Protein AF-A0A839UUC6-F1 (afdb_monomer)

pLDDT: mean 79.8, std 6.33, range [56.06, 90.5]

Sequence (166 aa):
MIEVIFGLGMFILIAGAILAVVWVIPRWVILSTESEVDINHIYNIFWEEAGFRGHKIISPAGVLFPFIELSKSSNELIGLIFVSVVCIACLIYHLSVYKNYPVLNSKMKLVLVMGLGLLVALSMLARFNIINSSFVLFAIMFCGVGWGAYAVYRRSGLVRIKRLSS

Structure (mmCIF, N/CA/C/O backbone):
data_AF-A0A839UUC6-F1
#
_entry.id   AF-A0A839UUC6-F1
#
loop_
_atom_site.group_PDB
_atom_site.id
_atom_site.type_symbol
_atom_site.label_atom_id
_atom_site.label_alt_id
_atom_site.label_comp_id
_atom_site.label_asym_id
_atom_site.label_entity_id
_atom_site.label_seq_id
_atom_site.pdbx_PDB_ins_code
_atom_site.Cartn_x
_atom_site.Cartn_y
_atom_site.Cartn_z
_atom_site.occupancy
_atom_site.B_iso_or_equiv
_atom_site.auth_seq_id
_atom_site.auth_comp_id
_atom_site.auth_asym_id
_atom_site.auth_atom_id
_atom_site.pdbx_PDB_model_num
ATOM 1 N N . MET A 1 1 ? -0.838 -21.168 -31.268 1.00 58.88 1 MET A N 1
ATOM 2 C CA . MET A 1 1 ? -0.432 -21.781 -29.978 1.00 58.88 1 MET A CA 1
ATOM 3 C C . MET A 1 1 ? -0.271 -20.731 -28.877 1.00 58.88 1 MET A C 1
ATOM 5 O O . MET A 1 1 ? -0.912 -20.871 -27.847 1.00 58.88 1 MET A O 1
ATOM 9 N N . ILE A 1 2 ? 0.481 -19.647 -29.112 1.00 72.44 2 ILE A N 1
ATOM 10 C CA . ILE A 1 2 ? 0.601 -18.505 -28.179 1.00 72.44 2 ILE A CA 1
ATOM 11 C C . ILE A 1 2 ? -0.763 -17.858 -27.870 1.00 72.44 2 ILE A C 1
ATOM 13 O O . ILE A 1 2 ? -1.072 -17.620 -26.709 1.00 72.44 2 ILE A O 1
ATOM 17 N N . GLU A 1 3 ? -1.620 -17.667 -28.875 1.00 74.94 3 GLU A N 1
ATOM 18 C CA . GLU A 1 3 ? -2.966 -17.093 -28.685 1.00 74.94 3 GLU A CA 1
ATOM 19 C C . GLU A 1 3 ? -3.894 -17.968 -27.831 1.00 74.94 3 GLU A C 1
ATOM 21 O O . GLU A 1 3 ? -4.661 -17.453 -27.024 1.00 74.94 3 GLU A O 1
ATOM 26 N N . VAL A 1 4 ? -3.790 -19.296 -27.954 1.00 79.81 4 VAL A N 1
ATOM 27 C CA . VAL A 1 4 ? -4.594 -20.242 -27.160 1.00 79.81 4 VAL A CA 1
ATOM 28 C C . VAL A 1 4 ? -4.153 -20.219 -25.696 1.00 79.81 4 VAL A C 1
ATOM 30 O O . VAL A 1 4 ? -4.992 -20.198 -24.802 1.00 79.81 4 VAL A O 1
ATOM 33 N N . ILE A 1 5 ? -2.841 -20.154 -25.442 1.00 81.00 5 ILE A N 1
ATOM 34 C CA . ILE A 1 5 ? -2.281 -20.019 -24.088 1.00 81.00 5 ILE A CA 1
ATOM 35 C C . ILE A 1 5 ? -2.692 -18.675 -23.471 1.00 81.00 5 ILE A C 1
ATOM 37 O O . ILE A 1 5 ? -3.089 -18.628 -22.308 1.00 81.00 5 ILE A O 1
ATOM 41 N N . PHE A 1 6 ? -2.653 -17.594 -24.253 1.00 84.00 6 PHE A N 1
ATOM 42 C CA . PHE A 1 6 ? -3.082 -16.270 -23.807 1.00 84.00 6 PHE A CA 1
ATOM 43 C C . PHE A 1 6 ? -4.585 -16.228 -23.481 1.00 84.00 6 PHE A C 1
ATOM 45 O O . PHE A 1 6 ? -4.969 -15.747 -22.415 1.00 84.00 6 PHE A O 1
ATOM 52 N N . GLY A 1 7 ? -5.433 -16.799 -24.343 1.00 82.38 7 GLY A N 1
ATOM 53 C CA . GLY A 1 7 ? -6.878 -16.891 -24.115 1.00 82.38 7 GLY A CA 1
ATOM 54 C C . GLY A 1 7 ? -7.235 -17.717 -22.877 1.00 82.38 7 GLY A C 1
ATOM 55 O O . GLY A 1 7 ? -8.069 -17.304 -22.072 1.00 82.38 7 GLY A O 1
ATOM 56 N N . LEU A 1 8 ? -6.549 -18.844 -22.669 1.00 87.38 8 LEU A N 1
ATOM 57 C CA . LEU A 1 8 ? -6.755 -19.703 -21.503 1.00 87.38 8 LEU A CA 1
ATOM 58 C C . LEU A 1 8 ? -6.258 -19.034 -20.207 1.00 87.38 8 LEU A C 1
ATOM 60 O O . LEU A 1 8 ? -6.927 -19.111 -19.178 1.00 87.38 8 LEU A O 1
ATOM 64 N N . GLY A 1 9 ? -5.143 -18.299 -20.268 1.00 84.38 9 GLY A N 1
ATOM 65 C CA . GLY A 1 9 ? -4.639 -17.493 -19.152 1.00 84.38 9 GLY A CA 1
ATOM 66 C C . GLY A 1 9 ? -5.605 -16.381 -18.733 1.00 84.38 9 GLY A C 1
ATOM 67 O O . GLY A 1 9 ? -5.882 -16.221 -17.544 1.00 84.38 9 GLY A O 1
ATOM 68 N N . MET A 1 10 ? -6.180 -15.660 -19.700 1.00 83.88 10 MET A N 1
ATOM 69 C CA . MET A 1 10 ? -7.193 -14.630 -19.436 1.00 83.88 10 MET A CA 1
ATOM 70 C C . MET A 1 10 ? -8.473 -15.219 -18.834 1.00 83.88 10 MET A C 1
ATOM 72 O O . MET A 1 10 ? -9.020 -14.654 -17.888 1.00 83.88 10 MET A O 1
ATOM 76 N N . PHE A 1 11 ? -8.925 -16.374 -19.330 1.00 87.88 11 PHE A N 1
ATOM 77 C CA . PHE A 1 11 ? -10.089 -17.070 -18.781 1.00 87.88 11 PHE A CA 1
ATOM 78 C C . PHE A 1 11 ? -9.883 -17.467 -17.313 1.00 87.88 11 PHE A C 1
ATOM 80 O O . PHE A 1 11 ? -10.747 -17.198 -16.480 1.00 87.88 11 PHE A O 1
ATOM 87 N N . ILE A 1 12 ? -8.721 -18.037 -16.971 1.00 90.50 12 ILE A N 1
ATOM 88 C CA . ILE A 1 12 ? -8.380 -18.403 -15.587 1.00 90.50 12 ILE A CA 1
ATOM 89 C C . ILE A 1 12 ? -8.331 -17.166 -14.684 1.00 90.50 12 ILE A C 1
ATOM 91 O O . ILE A 1 12 ? -8.846 -17.208 -13.569 1.00 90.50 12 ILE A O 1
ATOM 95 N N . LEU A 1 13 ? -7.752 -16.060 -15.158 1.00 85.06 13 LEU A N 1
ATOM 96 C CA . LEU A 1 13 ? -7.697 -14.798 -14.413 1.00 85.06 13 LEU A CA 1
ATOM 97 C C . LEU A 1 13 ? -9.095 -14.266 -14.087 1.00 85.06 13 LEU A C 1
ATOM 99 O O . LEU A 1 13 ? -9.367 -13.907 -12.942 1.00 85.06 13 LEU A O 1
ATOM 103 N N . ILE A 1 14 ? -9.989 -14.251 -15.078 1.00 86.94 14 ILE A N 1
ATOM 104 C CA . ILE A 1 14 ? -11.370 -13.789 -14.905 1.00 86.94 14 ILE A 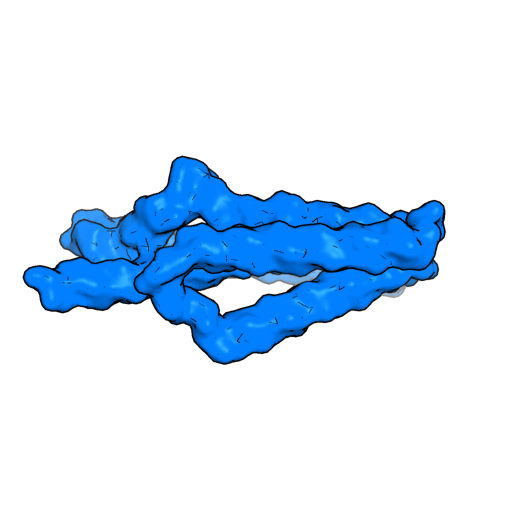CA 1
ATOM 105 C C . ILE A 1 14 ? -12.136 -14.734 -13.975 1.00 86.94 14 ILE A C 1
ATOM 107 O O . ILE A 1 14 ? -12.782 -14.273 -13.036 1.00 86.94 14 ILE A O 1
ATOM 111 N N . ALA A 1 15 ? -12.029 -16.049 -14.178 1.00 88.06 15 ALA A N 1
ATOM 112 C CA . ALA A 1 15 ? -12.665 -17.039 -13.313 1.00 88.06 15 ALA A CA 1
ATOM 113 C C . ALA A 1 15 ? -12.174 -16.920 -11.860 1.00 88.06 15 ALA A C 1
ATOM 115 O O . ALA A 1 15 ? -12.977 -16.923 -10.928 1.00 88.06 15 ALA A O 1
ATOM 116 N N . GLY A 1 16 ? -10.867 -16.734 -11.661 1.00 89.75 16 GLY A N 1
ATOM 117 C CA . GLY A 1 16 ? -10.271 -16.489 -10.350 1.00 89.75 16 GLY A CA 1
ATOM 118 C C . GLY A 1 16 ? -10.774 -15.197 -9.705 1.00 89.75 16 GLY A C 1
ATOM 119 O O . GLY A 1 16 ? -11.104 -15.198 -8.521 1.00 89.75 16 GLY A O 1
ATOM 120 N N . ALA A 1 17 ? -10.902 -14.113 -10.476 1.00 82.44 17 ALA A N 1
ATOM 121 C CA . ALA A 1 17 ? -11.455 -12.851 -9.989 1.00 82.44 17 ALA A CA 1
ATOM 122 C C . ALA A 1 17 ? -12.926 -12.994 -9.561 1.00 82.44 17 ALA A C 1
ATOM 124 O O . ALA A 1 17 ? -13.303 -12.500 -8.499 1.00 82.44 17 ALA A O 1
ATOM 125 N N . ILE A 1 18 ? -13.742 -13.719 -10.334 1.00 86.25 18 ILE A N 1
ATOM 126 C CA . ILE A 1 18 ? -15.142 -14.003 -9.989 1.00 86.25 18 ILE A CA 1
ATOM 127 C C . ILE A 1 18 ? -15.218 -14.827 -8.700 1.00 86.25 18 ILE A C 1
ATOM 129 O O . ILE A 1 18 ? -15.950 -14.459 -7.783 1.00 86.25 18 ILE A O 1
ATOM 133 N N . LEU A 1 19 ? -14.432 -15.903 -8.585 1.00 87.25 19 LEU A N 1
ATOM 134 C CA . LEU A 1 19 ? -14.396 -16.730 -7.374 1.00 87.25 19 LEU A CA 1
ATOM 135 C C . LEU A 1 19 ? -13.941 -15.933 -6.146 1.00 87.25 19 LEU A C 1
ATOM 137 O O . LEU A 1 19 ? -14.515 -16.085 -5.067 1.00 87.25 19 LEU A O 1
ATOM 141 N N . ALA A 1 20 ? -12.958 -15.044 -6.307 1.00 78.94 20 ALA A N 1
ATOM 142 C CA . ALA A 1 20 ? -12.520 -14.151 -5.243 1.00 78.94 20 ALA A CA 1
ATOM 143 C C . ALA A 1 20 ? -13.656 -13.221 -4.790 1.00 78.94 20 ALA A C 1
ATOM 145 O O . ALA A 1 20 ? -13.887 -13.084 -3.593 1.00 78.94 20 ALA A O 1
ATOM 146 N N . VAL A 1 21 ? -14.411 -12.633 -5.721 1.00 80.44 21 VAL A N 1
ATOM 147 C CA . VAL A 1 21 ? -15.561 -11.767 -5.406 1.00 80.44 21 VAL A CA 1
ATOM 148 C C . VAL A 1 21 ? -16.651 -12.548 -4.665 1.00 80.44 21 VAL A C 1
ATOM 150 O O . VAL A 1 21 ? -17.112 -12.102 -3.614 1.00 80.44 21 VAL A O 1
ATOM 153 N N . VAL A 1 22 ? -17.011 -13.737 -5.161 1.00 85.75 22 VAL A N 1
ATOM 154 C CA . VAL A 1 22 ? -18.010 -14.625 -4.537 1.00 85.75 22 VAL A CA 1
ATOM 155 C C . VAL A 1 22 ? -17.605 -15.017 -3.116 1.00 85.75 22 VAL A C 1
ATOM 157 O O . VAL A 1 22 ? -18.463 -15.168 -2.255 1.00 85.75 22 VAL A O 1
ATOM 160 N N . TRP A 1 23 ? -16.309 -15.148 -2.841 1.00 86.75 23 TRP A N 1
ATOM 161 C CA . TRP A 1 23 ? -15.809 -15.466 -1.505 1.00 86.75 23 TRP A CA 1
ATOM 162 C C . TRP A 1 23 ? -15.700 -14.242 -0.580 1.00 86.75 23 TRP A C 1
ATOM 164 O O . TRP A 1 23 ? -15.951 -14.346 0.623 1.00 86.75 23 TRP A O 1
ATOM 174 N N . VAL A 1 24 ? -15.339 -13.073 -1.121 1.00 81.25 24 VAL A N 1
ATOM 175 C CA . VAL A 1 24 ? -15.150 -11.836 -0.346 1.00 81.25 24 VAL A CA 1
ATOM 176 C C . VAL A 1 24 ? -16.485 -11.239 0.098 1.00 81.25 24 VAL A C 1
ATOM 178 O O . VAL A 1 24 ? -16.602 -10.859 1.263 1.00 81.25 24 VAL A O 1
ATOM 181 N N . ILE A 1 25 ? -17.490 -11.177 -0.784 1.00 78.94 25 ILE A N 1
ATOM 182 C CA . ILE A 1 25 ? -18.769 -10.505 -0.492 1.00 78.94 25 ILE A CA 1
ATOM 183 C C . ILE A 1 25 ? -19.462 -11.085 0.756 1.00 78.94 25 ILE A C 1
ATOM 185 O O . ILE A 1 25 ? -19.761 -10.303 1.659 1.00 78.94 25 ILE A O 1
ATOM 189 N N . PRO A 1 26 ? -19.671 -12.411 0.896 1.00 77.62 26 PRO A N 1
ATOM 190 C CA . PRO A 1 26 ? -20.348 -12.973 2.064 1.00 77.62 26 PRO A CA 1
ATOM 191 C C . PRO A 1 26 ? -19.613 -12.681 3.372 1.00 77.62 26 PRO A C 1
ATOM 193 O O . PRO A 1 26 ? -20.241 -12.354 4.375 1.00 77.62 26 PRO A O 1
ATOM 196 N N . ARG A 1 27 ? -18.274 -12.735 3.366 1.00 80.38 27 ARG A N 1
ATOM 197 C CA . ARG A 1 27 ? -17.468 -12.384 4.545 1.00 80.38 27 ARG A CA 1
ATOM 198 C C . ARG A 1 27 ? -17.622 -10.921 4.925 1.00 80.38 27 ARG A C 1
ATOM 200 O O . ARG A 1 27 ? -17.671 -10.604 6.107 1.00 80.38 27 ARG A O 1
ATOM 207 N N . TRP A 1 28 ? -17.692 -10.041 3.932 1.00 76.44 28 TRP A N 1
ATOM 208 C CA . TRP A 1 28 ? -17.928 -8.621 4.156 1.00 76.44 28 TRP A CA 1
ATOM 209 C C . TRP A 1 28 ? -19.304 -8.358 4.766 1.00 76.44 28 TRP A C 1
ATOM 211 O O . TRP A 1 28 ? -19.399 -7.586 5.715 1.00 76.44 28 TRP A O 1
ATOM 221 N N . VAL A 1 29 ? -20.340 -9.047 4.282 1.00 76.50 29 VAL A N 1
ATOM 222 C CA . VAL A 1 29 ? -21.696 -8.955 4.842 1.00 76.50 29 VAL A CA 1
ATOM 223 C C . VAL A 1 29 ? -21.711 -9.421 6.296 1.00 76.50 29 VAL A C 1
ATOM 225 O O . VAL A 1 29 ? -22.171 -8.674 7.148 1.00 76.50 29 VAL A O 1
ATOM 228 N N . ILE A 1 30 ? -21.132 -10.589 6.602 1.00 78.69 30 ILE A N 1
ATOM 229 C CA . ILE A 1 30 ? -21.064 -11.114 7.978 1.00 78.69 30 ILE A CA 1
ATOM 230 C C . ILE A 1 30 ? -20.359 -10.120 8.910 1.00 78.69 30 ILE A C 1
ATOM 232 O O . ILE A 1 30 ? -20.907 -9.761 9.946 1.00 78.69 30 ILE A O 1
ATOM 236 N N . LEU A 1 31 ? -19.186 -9.614 8.515 1.00 74.62 31 LEU A N 1
ATOM 237 C CA . LEU A 1 31 ? -18.429 -8.641 9.313 1.00 74.62 31 LEU A CA 1
ATOM 238 C C . LEU A 1 31 ? -19.192 -7.328 9.530 1.00 74.62 31 LEU A C 1
ATOM 240 O O . LEU A 1 31 ? -19.039 -6.700 10.579 1.00 74.62 31 LEU A O 1
ATOM 244 N N . SER A 1 32 ? -19.982 -6.903 8.540 1.00 72.25 32 SER A N 1
ATOM 245 C CA . SER A 1 32 ? -20.838 -5.723 8.649 1.00 72.25 32 SER A CA 1
ATOM 246 C C . SER A 1 32 ? -21.981 -5.974 9.629 1.00 72.25 32 SER A C 1
ATOM 248 O O . SER A 1 32 ? -22.196 -5.163 10.523 1.00 72.25 32 SER A O 1
ATOM 250 N N . THR A 1 33 ? -22.668 -7.112 9.527 1.00 72.62 33 THR A N 1
ATOM 251 C CA . THR A 1 33 ? -23.762 -7.474 10.438 1.00 72.62 33 THR A CA 1
ATOM 252 C C . THR A 1 33 ? -23.267 -7.642 11.877 1.00 72.62 33 THR A C 1
ATOM 254 O O . THR A 1 33 ? -23.884 -7.132 12.803 1.00 72.62 33 THR A O 1
ATOM 257 N N . GLU A 1 34 ? -22.109 -8.270 12.089 1.00 74.81 34 GLU A N 1
ATOM 258 C CA . GLU A 1 34 ? -21.480 -8.372 13.416 1.00 74.81 34 GLU A CA 1
ATOM 259 C C . GLU A 1 34 ? -21.123 -6.992 13.992 1.00 74.81 34 GLU A C 1
ATOM 261 O O . GLU A 1 34 ? -21.207 -6.773 15.201 1.00 74.81 34 GLU A O 1
ATOM 266 N N . SER A 1 35 ? -20.775 -6.030 13.131 1.00 72.94 35 SER A N 1
ATOM 267 C CA . SER A 1 35 ? -20.471 -4.659 13.550 1.00 72.94 35 SER A CA 1
ATOM 268 C C . SER A 1 35 ? -21.690 -3.823 13.932 1.00 72.94 35 SER A C 1
ATOM 270 O O . SER A 1 35 ? -21.544 -2.839 14.651 1.00 72.94 35 SER A O 1
ATOM 272 N N . GLU A 1 36 ? -22.886 -4.203 13.482 1.00 71.38 36 GLU A N 1
ATOM 273 C CA . GLU A 1 36 ? -24.134 -3.573 13.927 1.00 71.38 36 GLU A CA 1
ATOM 274 C C . GLU A 1 36 ? -24.504 -4.018 15.348 1.00 71.38 36 GLU A C 1
ATOM 276 O O . GLU A 1 36 ? -25.157 -3.277 16.080 1.00 71.38 36 GLU A O 1
ATOM 281 N N . VAL A 1 37 ? -24.044 -5.206 15.757 1.00 74.75 37 VAL A N 1
ATOM 282 C CA . VAL A 1 37 ? -24.275 -5.768 17.094 1.00 74.75 37 VAL A CA 1
ATOM 283 C C . VAL A 1 37 ? -23.249 -5.253 18.116 1.00 74.75 37 VAL A C 1
ATOM 285 O O . VAL A 1 37 ? -23.608 -5.023 19.270 1.00 74.75 37 VAL A O 1
ATOM 288 N N . ASP A 1 38 ? -21.989 -5.035 17.714 1.00 75.38 38 ASP A N 1
ATOM 289 C CA . ASP A 1 38 ? -20.913 -4.516 18.577 1.00 75.38 38 ASP A CA 1
ATOM 290 C C . ASP A 1 38 ? -20.342 -3.184 18.050 1.00 75.38 38 ASP A C 1
ATOM 292 O O . ASP A 1 38 ? -19.622 -3.127 17.051 1.00 75.38 38 ASP A O 1
ATOM 296 N N . ILE A 1 39 ? -20.583 -2.092 18.785 1.00 70.44 39 ILE A N 1
ATOM 297 C CA . ILE A 1 39 ? -20.040 -0.756 18.473 1.00 70.44 39 ILE A CA 1
ATOM 298 C C . ILE A 1 39 ? -18.498 -0.766 18.462 1.00 70.44 39 ILE A C 1
ATOM 300 O O . ILE A 1 39 ? -17.874 -0.030 17.695 1.00 70.44 39 ILE A O 1
ATOM 304 N N . ASN A 1 40 ? -17.865 -1.636 19.257 1.00 73.50 40 ASN A N 1
ATOM 305 C CA . ASN A 1 40 ? -16.412 -1.805 19.320 1.00 73.50 40 ASN A CA 1
ATOM 306 C C . ASN A 1 40 ? -15.879 -2.858 18.334 1.00 73.50 40 ASN A C 1
ATOM 308 O O . ASN A 1 40 ? -14.711 -3.269 18.429 1.00 73.50 40 ASN A O 1
ATOM 312 N N . HIS A 1 41 ? -16.696 -3.286 17.368 1.00 81.06 41 HIS A N 1
ATOM 313 C CA . HIS A 1 41 ? -16.256 -4.205 16.335 1.00 81.06 41 HIS A CA 1
ATOM 314 C C . HIS A 1 41 ? -15.128 -3.587 15.502 1.00 81.06 41 HIS A C 1
ATOM 316 O O . HIS A 1 41 ? -15.125 -2.397 15.168 1.00 81.06 41 HIS A O 1
ATOM 322 N N . ILE A 1 42 ? -14.151 -4.417 15.126 1.00 79.56 42 ILE A N 1
ATOM 323 C CA . ILE A 1 42 ? -12.943 -3.956 14.430 1.00 79.56 42 ILE A CA 1
ATOM 324 C C . ILE A 1 42 ? -13.262 -3.273 13.093 1.00 79.56 42 ILE A C 1
ATOM 326 O O . ILE A 1 42 ? -12.515 -2.397 12.672 1.00 79.56 42 ILE A O 1
ATOM 330 N N . TYR A 1 43 ? -14.381 -3.637 12.462 1.00 79.69 43 TYR A N 1
ATOM 331 C CA . TYR A 1 43 ? -14.857 -3.048 11.211 1.00 79.69 43 TYR 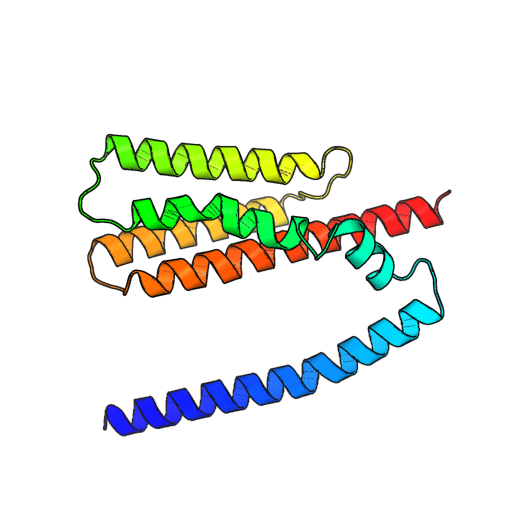A CA 1
ATOM 332 C C . TYR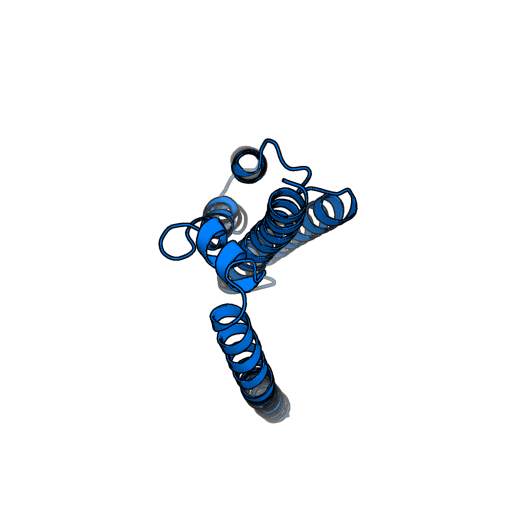 A 1 43 ? -15.234 -1.563 11.355 1.00 79.69 43 TYR A C 1
ATOM 334 O O . TYR A 1 43 ? -14.787 -0.739 10.558 1.00 79.69 43 TYR A O 1
ATOM 342 N N . ASN A 1 44 ? -15.973 -1.194 12.405 1.00 80.88 44 ASN A N 1
ATOM 343 C CA . ASN A 1 44 ? -16.361 0.200 12.647 1.00 80.88 44 ASN A CA 1
ATOM 344 C C . ASN A 1 44 ? -15.139 1.057 12.985 1.00 80.88 44 ASN A C 1
ATOM 346 O O . ASN A 1 44 ? -14.928 2.116 12.395 1.00 80.88 44 ASN A O 1
ATOM 350 N N . ILE A 1 45 ? -14.266 0.542 13.857 1.00 82.25 45 ILE A N 1
ATOM 351 C CA . ILE A 1 45 ? -13.010 1.209 14.230 1.00 82.25 45 ILE A CA 1
ATOM 352 C C . ILE A 1 45 ? -12.076 1.330 13.013 1.00 82.25 45 ILE A C 1
ATOM 354 O O . ILE A 1 45 ? -11.317 2.291 12.898 1.00 82.25 45 ILE A O 1
ATOM 358 N N . PHE A 1 46 ? -12.109 0.369 12.087 1.00 85.81 46 PHE A N 1
ATOM 359 C CA . PHE A 1 46 ? -11.370 0.434 10.827 1.00 85.81 46 PHE A CA 1
ATOM 360 C C . PHE A 1 46 ? -11.812 1.597 9.954 1.00 85.81 46 PHE A C 1
ATOM 362 O O . PHE A 1 46 ? -10.966 2.387 9.541 1.00 85.81 46 PHE A O 1
ATOM 369 N N . TRP A 1 47 ? -13.110 1.736 9.702 1.00 83.50 47 TRP A N 1
ATOM 370 C CA . TRP A 1 47 ? -13.622 2.815 8.861 1.00 83.50 47 TRP A CA 1
ATOM 371 C C . TRP A 1 47 ? -13.515 4.192 9.516 1.00 83.50 47 TRP A C 1
ATOM 373 O O . TRP A 1 47 ? -13.197 5.162 8.829 1.00 83.50 47 TRP A O 1
ATOM 383 N N . GLU A 1 48 ? -13.675 4.272 10.838 1.00 84.75 48 GLU A N 1
ATOM 384 C CA . GLU A 1 48 ? -13.394 5.483 11.617 1.00 84.75 48 GLU A CA 1
ATOM 385 C C . GLU A 1 48 ? -11.924 5.908 11.446 1.00 84.75 48 GLU A C 1
ATOM 387 O O . GLU A 1 48 ? -11.614 7.060 11.128 1.00 84.75 48 GLU A O 1
ATOM 392 N N . GLU A 1 49 ? -10.994 4.957 11.572 1.00 83.94 49 GLU A N 1
ATOM 393 C CA . GLU A 1 49 ? -9.566 5.234 11.440 1.00 83.94 49 GLU A CA 1
ATOM 394 C C . GLU A 1 49 ? -9.107 5.446 9.999 1.00 83.94 49 GLU A C 1
ATOM 396 O O . GLU A 1 49 ? -8.146 6.185 9.783 1.00 83.94 49 GLU A O 1
ATOM 401 N N . ALA A 1 50 ? -9.785 4.875 9.005 1.00 83.31 50 ALA A N 1
ATOM 402 C CA . ALA A 1 50 ? -9.481 5.082 7.591 1.00 83.31 50 ALA A CA 1
ATOM 403 C C . ALA A 1 50 ? -9.640 6.559 7.163 1.00 83.31 50 ALA A C 1
ATOM 405 O O . ALA A 1 50 ? -9.022 6.991 6.182 1.00 83.31 50 ALA A O 1
ATOM 406 N N . GLY A 1 51 ? -10.400 7.350 7.933 1.00 80.62 51 GLY A N 1
ATOM 407 C CA . GLY A 1 51 ? -10.673 8.764 7.684 1.00 80.62 51 GLY A CA 1
ATOM 408 C C . GLY A 1 51 ? -11.725 8.982 6.595 1.00 80.62 51 GLY A C 1
ATOM 409 O O . GLY A 1 51 ? -12.272 8.031 6.032 1.00 80.62 51 GLY A O 1
ATOM 410 N N . PHE A 1 52 ? -12.007 10.249 6.269 1.00 78.94 52 PHE A N 1
ATOM 411 C CA . PHE A 1 52 ? -13.019 10.598 5.266 1.00 78.94 52 PHE A CA 1
ATOM 412 C C . PHE A 1 52 ? -12.744 9.879 3.938 1.00 78.94 52 PHE A C 1
ATOM 414 O O . PHE A 1 52 ? -11.684 10.061 3.335 1.00 78.94 52 PHE A O 1
ATOM 421 N N . ARG A 1 53 ? -13.689 9.030 3.509 1.00 75.75 53 ARG A N 1
ATOM 422 C CA . ARG A 1 53 ? -13.603 8.210 2.285 1.00 75.75 53 ARG A CA 1
ATOM 423 C C . ARG A 1 53 ? -12.337 7.340 2.187 1.00 75.75 53 ARG A C 1
ATOM 425 O O . ARG A 1 53 ? -11.869 7.054 1.089 1.00 75.75 53 ARG A O 1
ATOM 432 N N . GLY A 1 54 ? -11.762 6.929 3.318 1.00 79.25 54 GLY A N 1
ATOM 433 C CA . GLY A 1 54 ? -10.572 6.080 3.333 1.00 79.25 54 GLY A CA 1
ATOM 434 C C . GLY A 1 54 ? -9.292 6.793 2.898 1.00 79.25 54 GLY A C 1
ATOM 435 O O . GLY A 1 54 ? -8.375 6.144 2.396 1.00 79.25 54 GLY A O 1
ATOM 436 N N . HIS A 1 55 ? -9.194 8.116 3.079 1.00 82.06 55 HIS A N 1
ATOM 437 C CA . HIS A 1 55 ? -8.024 8.878 2.635 1.00 82.06 55 HIS A CA 1
ATOM 438 C C . HIS A 1 55 ? -6.698 8.283 3.140 1.00 82.06 55 HIS A C 1
ATOM 440 O O . HIS A 1 55 ? -5.720 8.297 2.398 1.00 82.06 55 HIS A O 1
ATOM 446 N N . LYS A 1 56 ? -6.651 7.749 4.376 1.00 83.00 56 LYS A N 1
ATOM 447 C CA . LYS A 1 56 ? -5.421 7.179 4.956 1.00 83.00 56 LYS A CA 1
ATOM 448 C C . LYS A 1 56 ? -5.003 5.880 4.266 1.00 83.00 56 LYS A C 1
ATOM 450 O O . LYS A 1 56 ? -3.840 5.503 4.334 1.00 83.00 56 LYS A O 1
ATOM 455 N N . ILE A 1 57 ? -5.941 5.205 3.603 1.00 85.88 57 ILE A N 1
ATOM 456 C CA . ILE A 1 57 ? -5.695 3.995 2.815 1.00 85.88 57 ILE A CA 1
ATOM 457 C C . ILE A 1 57 ? -5.108 4.360 1.447 1.00 85.88 57 ILE A C 1
ATOM 459 O O . ILE A 1 57 ? -4.242 3.651 0.945 1.00 85.88 57 ILE A O 1
ATOM 463 N N . ILE A 1 58 ? -5.560 5.466 0.851 1.00 84.69 58 ILE A N 1
ATOM 464 C CA . ILE A 1 58 ? -5.197 5.867 -0.518 1.00 84.69 58 ILE A CA 1
ATOM 465 C C . ILE A 1 58 ? -3.931 6.734 -0.545 1.00 84.69 58 ILE A C 1
ATOM 467 O O . ILE A 1 58 ? -3.132 6.644 -1.477 1.00 84.69 58 ILE A O 1
ATOM 471 N N . SER A 1 59 ? -3.689 7.541 0.490 1.00 83.69 59 SER A N 1
ATOM 472 C CA . SER A 1 59 ? -2.522 8.427 0.560 1.00 83.69 59 SER A CA 1
ATOM 473 C C . SER A 1 59 ? -1.152 7.750 0.384 1.00 83.69 59 SER A C 1
ATOM 475 O O . SER A 1 59 ? -0.305 8.369 -0.262 1.00 83.69 59 SER A O 1
ATOM 477 N N . PRO A 1 60 ? -0.886 6.511 0.859 1.00 83.31 60 PRO A N 1
ATOM 478 C CA . PRO A 1 60 ? 0.385 5.854 0.576 1.00 83.31 60 PRO A CA 1
ATOM 479 C C . PRO A 1 60 ? 0.586 5.558 -0.913 1.00 83.31 60 PRO A C 1
ATOM 481 O O . PRO A 1 60 ? 1.723 5.598 -1.368 1.00 83.31 60 PRO A O 1
ATOM 484 N N . ALA A 1 61 ? -0.476 5.311 -1.691 1.00 84.44 61 ALA A N 1
ATOM 485 C CA . ALA A 1 61 ? -0.340 5.176 -3.142 1.00 84.44 61 ALA A CA 1
ATOM 486 C C . ALA A 1 61 ? 0.151 6.490 -3.757 1.00 84.44 61 ALA A C 1
ATOM 488 O O . ALA A 1 61 ? 1.129 6.471 -4.494 1.00 84.44 61 ALA A O 1
ATOM 489 N N . GLY A 1 62 ? -0.443 7.625 -3.364 1.00 83.00 62 GLY A N 1
ATOM 490 C CA . GLY A 1 62 ? -0.023 8.972 -3.776 1.00 83.00 62 GLY A CA 1
ATOM 491 C C . GLY A 1 62 ? 1.456 9.260 -3.498 1.00 83.00 62 GLY A C 1
ATOM 492 O O . GLY A 1 62 ? 2.174 9.777 -4.346 1.00 83.00 62 GLY A O 1
ATOM 493 N N . VAL A 1 63 ? 1.937 8.847 -2.328 1.00 83.69 63 VAL A N 1
ATOM 494 C CA . VAL A 1 63 ? 3.337 9.005 -1.907 1.00 83.69 63 VAL A CA 1
ATOM 495 C C . VAL A 1 63 ? 4.321 8.193 -2.760 1.00 83.69 63 VAL A C 1
ATOM 497 O O . VAL A 1 63 ? 5.487 8.562 -2.877 1.00 83.69 63 VAL A O 1
ATOM 500 N N . LEU A 1 64 ? 3.859 7.104 -3.373 1.00 84.75 64 LEU A N 1
ATOM 501 C CA . LEU A 1 64 ? 4.664 6.231 -4.224 1.00 84.75 64 LEU A CA 1
ATOM 502 C C . LEU A 1 64 ? 4.631 6.637 -5.710 1.00 84.75 64 LEU A C 1
ATOM 504 O O . LEU A 1 64 ? 5.365 6.056 -6.503 1.00 84.75 64 LEU A O 1
ATOM 508 N N . PHE A 1 65 ? 3.850 7.649 -6.112 1.00 82.75 65 PHE A N 1
ATOM 509 C CA . PHE A 1 65 ? 3.816 8.128 -7.505 1.00 82.75 65 PHE A CA 1
ATOM 510 C C . PHE A 1 65 ? 5.177 8.519 -8.098 1.00 82.75 65 PHE A C 1
ATOM 512 O O . PHE A 1 65 ? 5.369 8.268 -9.289 1.00 82.75 65 PHE A O 1
ATOM 519 N N . PRO A 1 66 ? 6.150 9.077 -7.350 1.00 81.44 66 PRO A N 1
ATOM 520 C CA . PRO A 1 66 ? 7.418 9.439 -7.972 1.00 81.44 66 PRO A CA 1
ATOM 521 C C . PRO A 1 66 ? 8.230 8.224 -8.478 1.00 81.44 66 PRO A C 1
ATOM 523 O O . PRO A 1 66 ? 9.120 8.399 -9.303 1.00 81.44 66 PRO A O 1
ATOM 526 N N . PHE A 1 67 ? 7.874 6.977 -8.129 1.00 80.44 67 PHE A N 1
ATOM 527 C CA . PHE A 1 67 ? 8.418 5.778 -8.794 1.00 80.44 67 PHE A CA 1
ATOM 528 C C . PHE A 1 67 ? 8.101 5.712 -10.299 1.00 80.44 67 PHE A C 1
ATOM 530 O O . PHE A 1 67 ? 8.874 5.145 -11.069 1.00 80.44 67 PHE A O 1
ATOM 537 N N . ILE A 1 68 ? 7.019 6.348 -10.756 1.00 82.19 68 ILE A N 1
ATOM 538 C CA . ILE A 1 68 ? 6.728 6.491 -12.192 1.00 82.19 68 ILE A CA 1
ATOM 539 C C . ILE A 1 68 ? 7.822 7.324 -12.862 1.00 82.19 68 ILE A C 1
ATOM 541 O O . ILE A 1 68 ? 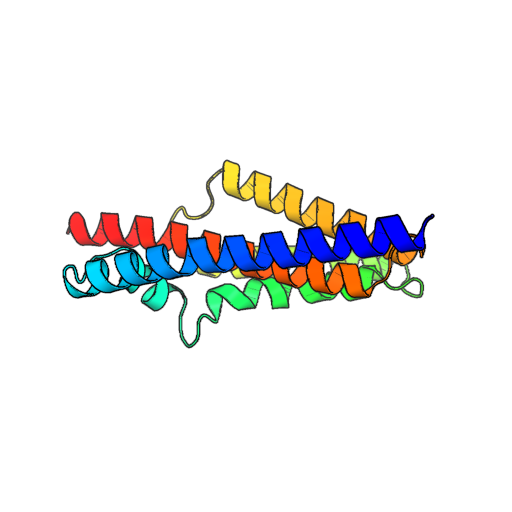8.284 6.991 -13.950 1.00 82.19 68 ILE A O 1
ATOM 545 N N . GLU A 1 69 ? 8.284 8.379 -12.197 1.00 79.94 69 GLU A N 1
ATOM 546 C CA . GLU A 1 69 ? 9.353 9.238 -12.702 1.00 79.94 69 GLU A CA 1
ATOM 547 C C . GLU A 1 69 ? 10.694 8.491 -12.768 1.00 79.94 69 GLU A C 1
ATOM 549 O O . GLU A 1 69 ? 11.492 8.715 -13.680 1.00 79.94 69 GLU A O 1
ATOM 554 N N . LEU A 1 70 ? 10.904 7.532 -11.855 1.00 77.62 70 LEU A N 1
ATOM 555 C CA . LEU A 1 70 ? 12.049 6.618 -11.874 1.00 77.62 70 LEU A CA 1
ATOM 556 C C . LEU A 1 70 ? 12.046 5.700 -13.110 1.00 77.62 70 LEU A C 1
ATOM 558 O O . LEU A 1 70 ? 13.109 5.336 -13.612 1.00 77.62 70 LEU A O 1
ATOM 562 N N . SER A 1 71 ? 10.858 5.340 -13.606 1.00 78.69 71 SER A N 1
ATOM 563 C CA . SER A 1 71 ? 10.697 4.463 -14.772 1.00 78.69 71 SER A CA 1
ATOM 564 C C . SER A 1 71 ? 11.007 5.138 -16.112 1.00 78.69 71 SER A C 1
ATOM 566 O O . SER A 1 71 ? 11.141 4.455 -17.125 1.00 78.69 71 SER A O 1
ATOM 568 N N . LYS A 1 72 ? 11.154 6.469 -16.142 1.00 81.19 72 LYS A N 1
ATOM 569 C CA . LYS A 1 72 ? 11.483 7.212 -17.364 1.00 81.19 72 LYS A CA 1
ATOM 570 C C . LYS A 1 72 ? 12.981 7.144 -17.665 1.00 81.19 72 LYS A C 1
ATOM 572 O O . LYS A 1 72 ? 13.823 7.384 -16.798 1.00 81.19 72 LYS A O 1
ATOM 577 N N . SER A 1 73 ? 13.320 6.867 -18.921 1.00 69.62 73 SER A N 1
ATOM 578 C CA . SER A 1 73 ? 14.707 6.729 -19.389 1.00 69.62 73 SER A CA 1
ATOM 579 C C . SER A 1 73 ? 15.465 8.057 -19.511 1.00 69.62 73 SER A C 1
ATOM 581 O O . SER A 1 73 ? 16.691 8.050 -19.438 1.00 69.62 73 SER A O 1
ATOM 583 N N . SER A 1 74 ? 14.760 9.187 -19.639 1.00 75.19 74 SER A N 1
ATOM 584 C CA . SER A 1 74 ? 15.338 10.521 -19.869 1.00 75.19 74 SER A CA 1
ATOM 585 C C . SER A 1 74 ? 15.899 11.215 -18.621 1.00 75.19 74 SER A C 1
ATOM 587 O O . SER A 1 74 ? 16.526 12.260 -18.750 1.00 75.19 74 SER A O 1
ATOM 589 N N . ASN A 1 75 ? 15.671 10.677 -17.419 1.00 73.06 75 ASN A N 1
ATOM 590 C CA . ASN A 1 75 ? 16.092 11.318 -16.172 1.00 73.06 75 ASN A CA 1
ATOM 591 C C . ASN A 1 75 ? 17.544 10.961 -15.810 1.00 73.06 75 ASN A C 1
ATOM 593 O O . ASN A 1 75 ? 17.895 9.776 -15.720 1.00 73.06 75 ASN A O 1
ATOM 597 N N . GLU A 1 76 ? 18.364 11.992 -15.573 1.00 79.19 76 GLU A N 1
ATOM 598 C CA . GLU A 1 76 ? 19.753 11.876 -15.111 1.00 79.19 76 GLU A CA 1
ATOM 599 C C . GLU A 1 76 ? 19.856 11.160 -13.754 1.00 79.19 76 GLU A C 1
ATOM 601 O O . GLU A 1 76 ? 18.928 11.183 -12.941 1.00 79.19 76 GLU A O 1
ATOM 606 N N . LEU A 1 77 ? 21.020 10.562 -13.472 1.00 76.50 77 LEU A N 1
ATOM 607 C CA . LEU A 1 77 ? 21.275 9.797 -12.244 1.00 76.50 77 LEU A CA 1
ATOM 608 C C . LEU A 1 77 ? 20.979 10.599 -10.962 1.00 76.50 77 LEU A C 1
ATOM 610 O O . LEU A 1 77 ? 20.404 10.061 -10.017 1.00 76.50 77 LEU A O 1
ATOM 614 N N . ILE A 1 78 ? 21.322 11.891 -10.943 1.00 76.81 78 ILE A N 1
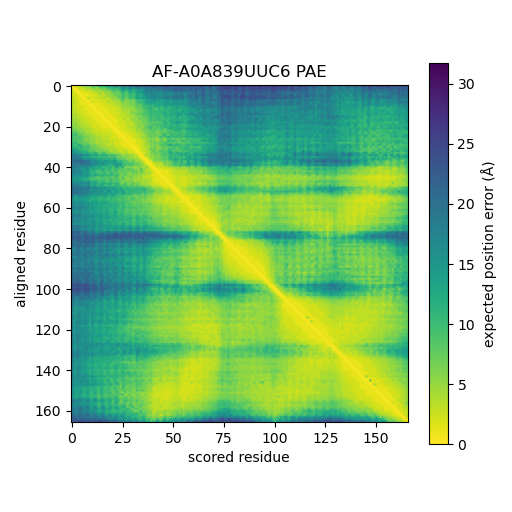ATOM 615 C CA . ILE A 1 78 ? 21.087 12.788 -9.799 1.00 76.81 78 ILE A CA 1
ATOM 616 C C . ILE A 1 78 ? 19.583 12.969 -9.549 1.00 76.81 78 ILE A C 1
ATOM 618 O O . ILE A 1 78 ? 19.128 12.875 -8.408 1.00 76.81 78 ILE A O 1
ATOM 622 N N . GLY A 1 79 ? 18.798 13.147 -10.614 1.00 74.94 79 GLY A N 1
ATOM 623 C CA . GLY A 1 79 ? 17.341 13.241 -10.526 1.00 74.94 79 GLY A CA 1
ATOM 624 C C . GLY A 1 79 ? 16.707 11.962 -9.975 1.00 74.94 79 GLY A C 1
ATOM 625 O O . GLY A 1 79 ? 15.796 12.031 -9.154 1.00 74.94 79 GLY A O 1
ATOM 626 N N . LEU A 1 80 ? 17.231 10.786 -10.337 1.00 74.31 80 LEU A N 1
ATOM 627 C CA . LEU A 1 80 ? 16.735 9.495 -9.835 1.00 74.31 80 LEU A CA 1
ATOM 628 C C . LEU A 1 80 ? 16.983 9.298 -8.341 1.00 74.31 80 LEU A C 1
ATOM 630 O O . LEU A 1 80 ? 16.102 8.827 -7.614 1.00 74.31 80 LEU A O 1
ATOM 634 N N . ILE A 1 81 ? 18.180 9.655 -7.877 1.00 77.88 81 ILE A N 1
ATOM 635 C CA . ILE A 1 81 ? 18.522 9.592 -6.455 1.00 77.88 81 ILE A CA 1
ATOM 636 C C . ILE A 1 81 ? 17.611 10.550 -5.680 1.00 77.88 81 ILE A C 1
ATOM 638 O O . ILE A 1 81 ? 17.045 10.174 -4.658 1.00 77.88 81 ILE A O 1
ATOM 642 N N . PHE A 1 82 ? 17.379 11.755 -6.201 1.00 79.06 82 PHE A N 1
ATOM 643 C CA . PHE A 1 82 ? 16.494 12.721 -5.557 1.00 79.06 82 PHE A CA 1
ATOM 644 C C . PHE A 1 82 ? 15.042 12.219 -5.468 1.00 79.06 82 PHE A C 1
ATOM 646 O O . PHE A 1 82 ? 14.450 12.218 -4.389 1.00 79.06 82 PHE A O 1
ATOM 653 N N . VAL A 1 83 ? 14.487 11.706 -6.570 1.00 79.19 83 VAL A N 1
ATOM 654 C CA . VAL A 1 83 ? 13.123 11.149 -6.638 1.00 79.19 83 VAL A CA 1
ATOM 655 C C . VAL A 1 83 ? 12.926 9.987 -5.657 1.00 79.19 83 VAL A C 1
ATOM 657 O O . VAL A 1 83 ? 11.902 9.912 -4.972 1.00 79.19 83 VAL A O 1
ATOM 660 N N . SER A 1 84 ? 13.910 9.092 -5.553 1.00 74.19 84 SER A N 1
ATOM 661 C CA . SER A 1 84 ? 13.843 7.948 -4.636 1.00 74.19 84 SER A CA 1
ATOM 662 C C . SER A 1 84 ? 13.943 8.369 -3.166 1.00 74.19 84 SER A C 1
ATOM 664 O O . SER A 1 84 ? 13.165 7.885 -2.340 1.00 74.19 84 SER A O 1
ATOM 666 N N . VAL A 1 85 ? 14.817 9.324 -2.833 1.00 79.06 85 VAL A N 1
ATOM 667 C CA . VAL A 1 85 ? 14.919 9.887 -1.475 1.00 79.06 85 VAL A CA 1
ATOM 668 C C . VAL A 1 85 ? 13.621 10.585 -1.065 1.00 79.06 85 VAL A C 1
ATOM 670 O O . VAL A 1 85 ? 13.135 10.359 0.044 1.00 79.06 85 VAL A O 1
ATOM 673 N N . VAL A 1 86 ? 13.016 11.371 -1.961 1.00 79.31 86 VAL A N 1
ATOM 674 C CA . VAL A 1 86 ? 11.736 12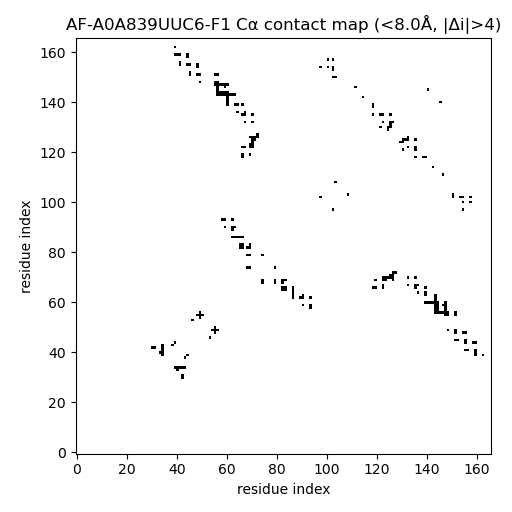.049 -1.702 1.00 79.31 86 VAL A CA 1
ATOM 675 C C . VAL A 1 86 ? 10.610 11.036 -1.472 1.00 79.31 86 VAL A C 1
ATOM 677 O O . VAL A 1 86 ? 9.870 11.182 -0.502 1.00 79.31 86 VAL A O 1
ATOM 680 N N . CYS A 1 87 ? 10.517 9.963 -2.270 1.00 76.62 87 CYS A N 1
ATOM 681 C CA . CYS A 1 87 ? 9.543 8.885 -2.034 1.00 76.62 87 CYS A CA 1
ATOM 682 C C . CYS A 1 87 ? 9.675 8.284 -0.634 1.00 76.62 87 CYS A C 1
ATOM 684 O O . CYS A 1 87 ? 8.688 8.148 0.091 1.00 76.62 87 CYS A O 1
ATOM 686 N N . ILE A 1 88 ? 10.901 7.916 -0.250 1.00 74.88 88 ILE A N 1
ATOM 687 C CA . ILE A 1 88 ? 11.175 7.291 1.046 1.00 74.88 88 ILE A CA 1
ATOM 688 C C . ILE A 1 88 ? 10.829 8.263 2.178 1.00 74.88 88 ILE A C 1
ATOM 690 O O . ILE A 1 88 ? 10.162 7.873 3.136 1.00 74.88 88 ILE A O 1
ATOM 694 N N . ALA A 1 89 ? 11.214 9.534 2.055 1.00 76.31 89 ALA A N 1
ATOM 695 C CA . ALA A 1 89 ? 10.906 10.563 3.042 1.00 76.31 89 ALA A CA 1
ATOM 696 C C . ALA A 1 89 ? 9.393 10.785 3.191 1.00 76.31 89 ALA A C 1
ATOM 698 O O . ALA A 1 89 ? 8.880 10.786 4.311 1.00 76.31 89 ALA A O 1
ATOM 699 N N . CYS A 1 90 ? 8.658 10.900 2.082 1.00 73.56 90 CYS A N 1
ATOM 700 C CA . CYS A 1 90 ? 7.204 11.035 2.095 1.00 73.56 90 CYS A CA 1
ATOM 701 C C . CYS A 1 90 ? 6.521 9.796 2.692 1.00 73.56 90 CYS A C 1
ATOM 703 O O . CYS A 1 90 ? 5.535 9.931 3.416 1.00 73.56 90 CYS A O 1
ATOM 705 N N . LEU A 1 91 ? 7.054 8.594 2.456 1.00 73.00 91 LEU A N 1
ATOM 706 C CA . LEU A 1 91 ? 6.524 7.354 3.024 1.00 73.00 91 LEU A CA 1
ATOM 707 C C . LEU A 1 91 ? 6.759 7.289 4.531 1.00 73.00 91 LEU A C 1
ATOM 709 O O . LEU A 1 91 ? 5.841 6.972 5.283 1.00 73.00 91 LEU A O 1
ATOM 713 N N . ILE A 1 92 ? 7.959 7.645 4.988 1.00 73.56 92 ILE A N 1
ATOM 714 C CA . ILE A 1 92 ? 8.282 7.744 6.415 1.00 73.56 92 ILE A CA 1
ATOM 715 C C . ILE A 1 92 ? 7.397 8.800 7.087 1.00 73.56 92 ILE A C 1
ATOM 717 O O . ILE A 1 92 ? 6.852 8.556 8.166 1.00 73.56 92 ILE A O 1
ATOM 721 N N . TYR A 1 93 ? 7.200 9.951 6.445 1.00 71.00 93 TYR A N 1
ATOM 722 C CA . TYR A 1 93 ? 6.299 10.986 6.940 1.00 71.00 93 TYR A CA 1
ATOM 723 C C . TYR A 1 93 ? 4.858 10.476 7.025 1.00 71.00 93 TYR A C 1
ATOM 725 O O . TYR A 1 93 ? 4.211 10.632 8.061 1.00 71.00 93 TYR A O 1
ATOM 733 N N . HIS A 1 94 ? 4.372 9.786 5.995 1.00 71.94 94 HIS A N 1
ATOM 734 C CA . HIS A 1 94 ? 3.038 9.200 6.005 1.00 71.94 94 HIS A CA 1
ATOM 735 C C . HIS A 1 94 ? 2.875 8.160 7.124 1.00 71.94 94 HIS A C 1
ATOM 737 O O . HIS A 1 94 ? 1.867 8.135 7.824 1.00 71.94 94 HIS A O 1
ATOM 743 N N . LEU A 1 95 ? 3.908 7.364 7.381 1.00 68.44 95 LEU A N 1
ATOM 744 C CA . LEU A 1 95 ? 3.941 6.433 8.504 1.00 68.44 95 LEU A CA 1
ATOM 745 C C . LEU A 1 95 ? 3.928 7.127 9.869 1.00 68.44 95 LEU A C 1
ATOM 747 O O . LEU A 1 95 ? 3.387 6.584 10.834 1.00 68.44 95 LEU A O 1
ATOM 751 N N . SER A 1 96 ? 4.466 8.342 9.954 1.00 69.69 96 SER A N 1
ATOM 752 C CA . SER A 1 96 ? 4.426 9.147 11.174 1.00 69.69 96 SER A CA 1
ATOM 753 C C . SER A 1 96 ? 3.021 9.656 11.528 1.00 69.69 96 SER A C 1
ATOM 755 O O . SER A 1 96 ? 2.785 10.003 12.682 1.00 69.69 96 SER A O 1
ATOM 757 N N . VAL A 1 97 ? 2.054 9.614 10.598 1.00 68.38 97 VAL A N 1
ATOM 758 C CA . VAL A 1 97 ? 0.630 9.916 10.871 1.00 68.38 97 VAL A CA 1
ATOM 759 C C . VAL A 1 97 ? 0.035 8.950 11.906 1.00 68.38 97 VAL A C 1
ATOM 761 O O . VAL A 1 97 ? -0.921 9.276 12.610 1.00 68.38 97 VAL A O 1
ATOM 764 N N . TYR A 1 98 ? 0.627 7.765 12.056 1.00 67.12 98 TYR A N 1
ATOM 765 C CA . TYR A 1 98 ? 0.242 6.774 13.059 1.00 67.12 98 TYR A CA 1
ATOM 766 C C . TYR A 1 98 ? 1.040 6.894 14.371 1.00 67.12 98 TYR A C 1
ATOM 768 O O . TYR A 1 98 ? 1.045 5.955 15.171 1.00 67.12 98 TYR A O 1
ATOM 776 N N . LYS A 1 99 ? 1.717 8.033 14.605 1.00 56.06 99 LYS A N 1
ATOM 777 C CA . LYS A 1 99 ? 2.432 8.339 15.855 1.00 56.06 99 LYS A CA 1
ATOM 778 C C . LYS A 1 99 ? 1.545 8.063 17.075 1.00 56.06 99 LYS A C 1
ATOM 780 O O . LYS A 1 99 ? 0.339 8.291 17.045 1.00 56.06 99 LYS A O 1
ATOM 785 N N . ASN A 1 100 ? 2.177 7.590 18.151 1.00 61.69 100 ASN A N 1
ATOM 786 C CA . ASN A 1 100 ? 1.584 7.188 19.440 1.00 61.69 100 ASN A CA 1
ATOM 787 C C . ASN A 1 100 ? 0.976 5.778 19.506 1.00 61.69 100 ASN A C 1
ATOM 789 O O . ASN A 1 100 ? 0.640 5.327 20.597 1.00 61.69 100 ASN A O 1
ATOM 793 N N . TYR A 1 101 ? 0.908 5.046 18.392 1.00 60.78 101 TYR A N 1
ATOM 794 C CA . TYR A 1 101 ? 0.628 3.610 18.400 1.00 60.78 101 TYR A CA 1
ATOM 795 C C . TYR A 1 101 ? 1.805 2.857 17.765 1.00 60.78 101 TYR A C 1
ATOM 797 O O . TYR A 1 101 ? 2.301 3.287 16.720 1.00 60.78 101 TYR A O 1
ATOM 805 N N . PRO A 1 102 ? 2.270 1.727 18.335 1.00 65.44 102 PRO A N 1
ATOM 806 C CA . PRO A 1 102 ? 3.315 0.895 17.736 1.00 65.44 102 PRO A CA 1
ATOM 807 C C . PRO A 1 102 ? 2.760 0.096 16.542 1.00 65.44 102 PRO A C 1
ATOM 809 O O . PRO A 1 102 ? 2.749 -1.134 16.529 1.00 65.44 102 PRO A O 1
ATOM 812 N N . VAL A 1 103 ? 2.261 0.803 15.524 1.00 69.38 103 VAL A N 1
ATOM 813 C CA . VAL A 1 103 ? 1.675 0.207 14.317 1.00 69.38 103 VAL A CA 1
ATOM 814 C C . VAL A 1 103 ? 2.756 -0.538 13.528 1.00 69.38 103 VAL A C 1
ATOM 816 O O . VAL A 1 103 ? 2.544 -1.673 13.110 1.00 69.38 103 VAL A O 1
ATOM 819 N N . LEU A 1 104 ? 3.949 0.055 13.400 1.00 70.75 104 LEU A N 1
ATOM 820 C CA . LEU A 1 104 ? 5.096 -0.512 12.683 1.00 70.75 104 LEU A CA 1
ATOM 821 C C . LEU A 1 104 ? 5.906 -1.491 13.540 1.00 70.75 104 LEU A C 1
ATOM 823 O O . LEU A 1 104 ? 6.925 -1.131 14.135 1.00 70.75 104 LEU A O 1
ATOM 827 N N . ASN A 1 105 ? 5.504 -2.758 13.540 1.00 76.69 105 ASN A N 1
ATOM 828 C CA . ASN A 1 105 ? 6.35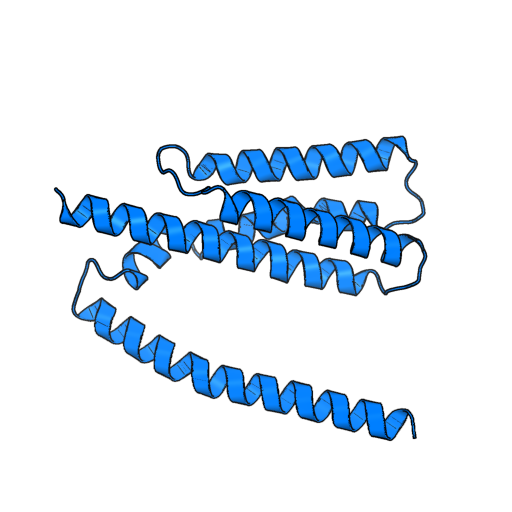7 -3.833 14.048 1.00 76.69 105 ASN A CA 1
ATOM 829 C C . ASN A 1 105 ? 7.508 -4.159 13.063 1.00 76.69 105 ASN A C 1
ATOM 831 O O . ASN A 1 105 ? 7.501 -3.732 11.905 1.00 76.69 105 ASN A O 1
ATOM 835 N N . SER A 1 106 ? 8.494 -4.949 13.498 1.00 77.06 106 SER A N 1
ATOM 836 C CA . SER A 1 106 ? 9.644 -5.328 12.658 1.00 77.06 106 SER A CA 1
ATOM 837 C C . SER A 1 106 ? 9.245 -6.064 11.373 1.00 77.06 106 SER A C 1
ATOM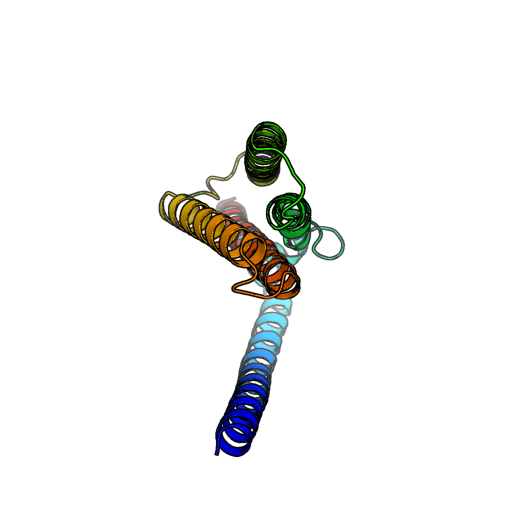 839 O O . SER A 1 106 ? 9.864 -5.853 10.334 1.00 77.06 106 SER A O 1
ATOM 841 N N . LYS A 1 107 ? 8.171 -6.868 11.403 1.00 79.81 107 LYS A N 1
ATOM 842 C CA . LYS A 1 107 ? 7.652 -7.572 10.217 1.00 79.81 107 LYS A CA 1
ATOM 843 C C . LYS A 1 107 ? 7.067 -6.597 9.190 1.00 79.81 107 LYS A C 1
ATOM 845 O O . LYS A 1 107 ? 7.316 -6.744 8.004 1.00 79.81 107 LYS A O 1
ATOM 850 N N . MET A 1 108 ? 6.333 -5.579 9.634 1.00 77.62 108 MET A N 1
ATOM 851 C CA . MET A 1 108 ? 5.790 -4.531 8.770 1.00 77.62 108 MET A CA 1
ATOM 852 C C . MET A 1 108 ? 6.911 -3.730 8.126 1.00 77.62 108 MET A C 1
ATOM 854 O O . MET A 1 108 ? 6.880 -3.513 6.922 1.00 77.62 108 MET A O 1
ATOM 858 N N . LYS A 1 109 ? 7.933 -3.351 8.899 1.00 79.12 109 LYS A N 1
ATOM 859 C CA . LYS A 1 109 ? 9.114 -2.666 8.358 1.00 79.12 109 LYS A CA 1
ATOM 860 C C . LYS A 1 109 ? 9.815 -3.510 7.291 1.00 79.12 109 LYS A C 1
ATOM 862 O O . LYS A 1 109 ? 10.158 -2.978 6.244 1.00 79.12 109 LYS A O 1
ATOM 867 N N . LEU A 1 110 ? 9.963 -4.817 7.520 1.00 81.38 110 LEU A N 1
ATOM 868 C CA . LEU A 1 110 ? 10.513 -5.738 6.522 1.00 81.38 110 LEU A CA 1
ATOM 869 C C . LEU A 1 110 ? 9.657 -5.760 5.245 1.00 81.38 110 LEU A C 1
ATOM 871 O O . LEU A 1 110 ? 10.189 -5.578 4.156 1.00 81.38 110 LEU A O 1
ATOM 875 N N . VAL A 1 111 ? 8.336 -5.933 5.370 1.00 81.56 111 VAL A N 1
ATOM 876 C CA . VAL A 1 111 ? 7.404 -5.933 4.226 1.00 81.56 111 VAL A CA 1
ATOM 877 C C . VAL A 1 111 ? 7.455 -4.613 3.461 1.00 81.56 111 VAL A C 1
ATOM 879 O O . VAL A 1 111 ? 7.438 -4.627 2.236 1.00 81.56 111 VAL A O 1
ATOM 882 N N . LEU A 1 112 ? 7.578 -3.485 4.161 1.00 80.88 112 LEU A N 1
ATOM 883 C CA . LEU A 1 112 ? 7.738 -2.171 3.546 1.00 80.88 112 LEU A CA 1
ATOM 884 C C . LEU A 1 112 ? 9.013 -2.090 2.709 1.00 80.88 112 LEU A C 1
ATOM 886 O O . LEU A 1 112 ? 8.962 -1.681 1.556 1.00 80.88 112 LEU A O 1
ATOM 890 N N . VAL A 1 113 ? 10.148 -2.497 3.282 1.00 82.50 113 VAL A N 1
ATOM 891 C CA . VAL A 1 113 ? 11.441 -2.492 2.586 1.00 82.50 113 VAL A CA 1
ATOM 892 C C . VAL A 1 113 ? 11.396 -3.415 1.370 1.00 82.50 113 VAL A C 1
ATOM 894 O O . VAL A 1 113 ? 11.835 -3.017 0.295 1.00 82.50 113 VAL A O 1
ATOM 897 N N . MET A 1 114 ? 10.805 -4.606 1.502 1.00 85.06 114 MET A N 1
ATOM 898 C CA . MET A 1 114 ? 10.612 -5.524 0.376 1.00 85.06 114 MET A CA 1
ATOM 899 C C . MET A 1 114 ? 9.701 -4.926 -0.705 1.00 85.06 114 MET A C 1
ATOM 901 O O . MET A 1 114 ? 10.031 -5.005 -1.884 1.00 85.06 114 MET A O 1
ATOM 905 N N . GLY A 1 115 ? 8.590 -4.291 -0.321 1.00 84.31 115 GLY A N 1
ATOM 906 C CA . GLY A 1 115 ? 7.662 -3.643 -1.251 1.00 84.31 115 GLY A CA 1
ATOM 907 C C . GLY A 1 115 ? 8.301 -2.475 -2.003 1.00 84.31 115 GLY A C 1
ATOM 908 O O . GLY A 1 115 ? 8.151 -2.366 -3.216 1.00 84.31 115 GLY A O 1
ATOM 909 N N . LEU A 1 116 ? 9.082 -1.641 -1.313 1.00 84.75 116 LEU A N 1
ATOM 910 C CA . LEU A 1 116 ? 9.851 -0.570 -1.949 1.00 84.75 116 LEU A CA 1
ATOM 911 C C . LEU A 1 116 ? 10.938 -1.119 -2.870 1.00 84.75 116 LEU A C 1
ATOM 913 O O . LEU A 1 116 ? 11.076 -0.636 -3.989 1.00 84.75 116 LEU A O 1
ATOM 917 N N . GLY A 1 117 ? 11.679 -2.140 -2.435 1.00 83.94 117 GLY A N 1
ATOM 918 C CA . GLY A 1 117 ? 12.687 -2.803 -3.263 1.00 83.94 117 GLY A CA 1
ATOM 919 C C . GLY A 1 117 ? 12.086 -3.383 -4.544 1.00 83.94 117 GLY A C 1
ATOM 920 O O . GLY A 1 117 ? 12.647 -3.206 -5.624 1.00 83.94 117 GLY A O 1
ATOM 921 N N . LEU A 1 118 ? 10.901 -3.991 -4.445 1.00 87.00 118 LEU A N 1
ATOM 922 C CA . LEU A 1 118 ? 10.145 -4.469 -5.600 1.00 87.00 118 LEU A CA 1
ATOM 923 C C . LEU A 1 118 ? 9.759 -3.320 -6.543 1.00 87.00 118 LEU A C 1
ATOM 925 O O . LEU A 1 118 ? 9.947 -3.440 -7.750 1.00 87.00 118 LEU A O 1
ATOM 929 N N . LEU A 1 119 ? 9.264 -2.195 -6.017 1.00 86.56 119 LEU A N 1
ATOM 930 C CA . LEU A 1 119 ? 8.910 -1.027 -6.834 1.00 86.56 119 LEU A CA 1
ATOM 931 C C . LEU A 1 119 ? 10.128 -0.404 -7.526 1.00 86.56 119 LEU A C 1
ATOM 933 O O . LEU A 1 119 ? 10.024 -0.027 -8.694 1.00 86.56 119 LEU A O 1
ATOM 937 N N . VAL A 1 120 ? 11.287 -0.345 -6.858 1.00 85.06 120 VAL A N 1
ATOM 938 C CA . VAL A 1 120 ? 12.558 0.065 -7.482 1.00 85.06 120 VAL A CA 1
ATOM 939 C C . VAL A 1 120 ? 12.902 -0.879 -8.634 1.00 85.06 120 VAL A C 1
ATOM 941 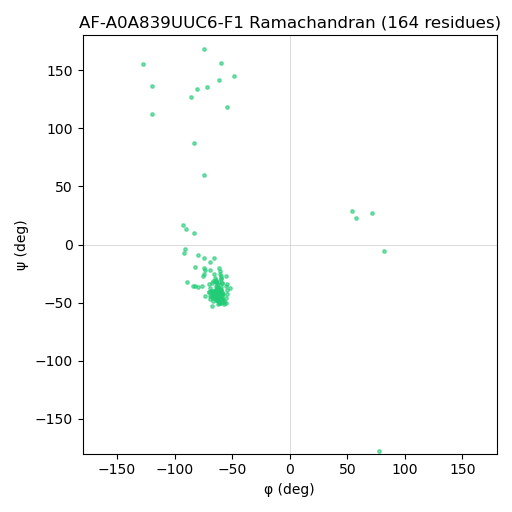O O . VAL A 1 120 ? 13.168 -0.415 -9.741 1.00 85.06 120 VAL A O 1
ATOM 944 N N . ALA A 1 121 ? 12.864 -2.193 -8.397 1.00 85.56 121 ALA A N 1
ATOM 945 C CA . ALA A 1 121 ? 13.197 -3.193 -9.408 1.00 85.56 121 ALA A CA 1
ATOM 946 C C . ALA A 1 121 ? 12.269 -3.104 -10.629 1.00 85.56 121 ALA A C 1
ATOM 948 O O . ALA A 1 121 ? 12.749 -3.041 -11.758 1.00 85.56 121 ALA A O 1
ATOM 949 N N . LEU A 1 122 ? 10.951 -3.017 -10.416 1.00 86.25 122 LEU A N 1
ATOM 950 C CA . LEU A 1 122 ? 9.973 -2.848 -11.495 1.00 86.25 122 LEU A CA 1
ATOM 951 C C . LEU A 1 122 ? 10.193 -1.542 -12.263 1.00 86.25 122 LEU A C 1
ATOM 953 O O . LEU A 1 122 ? 10.165 -1.535 -13.490 1.00 86.25 122 LEU A O 1
ATOM 957 N N . SER A 1 123 ? 10.469 -0.447 -11.561 1.00 84.75 123 SER A N 1
ATOM 958 C CA . SER A 1 123 ? 10.741 0.842 -12.201 1.00 84.75 123 SER A CA 1
ATOM 959 C C . SER A 1 123 ? 12.008 0.792 -13.064 1.00 84.75 123 SER A C 1
ATOM 961 O O . SER A 1 123 ? 12.018 1.335 -14.166 1.00 84.75 123 SER A O 1
ATOM 963 N N . MET A 1 124 ? 13.052 0.084 -12.622 1.00 83.75 124 MET A N 1
ATOM 964 C CA . MET A 1 124 ? 14.270 -0.131 -13.413 1.00 83.75 124 MET A CA 1
ATOM 965 C C . MET A 1 124 ? 14.021 -1.028 -14.629 1.00 83.75 124 MET A C 1
ATOM 967 O O . MET A 1 124 ? 14.451 -0.692 -15.729 1.00 83.75 124 MET A O 1
ATOM 971 N N . LEU A 1 125 ? 13.280 -2.129 -14.476 1.00 85.81 125 LEU A N 1
ATOM 972 C CA . LEU A 1 125 ? 12.896 -2.986 -15.605 1.00 85.81 125 LEU A CA 1
ATOM 973 C C . LEU A 1 125 ? 12.082 -2.214 -16.655 1.00 85.81 125 LEU A C 1
ATOM 975 O O . LEU A 1 125 ? 12.286 -2.405 -17.854 1.00 85.81 125 LEU A O 1
ATOM 979 N N . ALA A 1 126 ? 11.192 -1.322 -16.212 1.00 86.12 126 ALA A N 1
ATOM 980 C CA . ALA A 1 126 ? 10.421 -0.460 -17.101 1.00 86.12 126 ALA A CA 1
ATOM 981 C C . ALA A 1 126 ? 11.318 0.550 -17.829 1.00 86.12 126 ALA A C 1
ATOM 983 O O . ALA A 1 126 ? 11.170 0.748 -19.031 1.00 86.12 126 ALA A O 1
ATOM 984 N N . ARG A 1 127 ? 12.312 1.119 -17.136 1.00 84.56 127 ARG A N 1
ATOM 985 C CA . ARG A 1 127 ? 13.304 2.024 -17.732 1.00 84.56 127 ARG A CA 1
ATOM 986 C C . ARG A 1 127 ? 14.102 1.368 -18.864 1.00 84.56 127 ARG A C 1
ATOM 988 O O . ARG A 1 127 ? 14.410 2.031 -19.851 1.00 84.56 127 ARG A O 1
ATOM 995 N N . PHE A 1 128 ? 14.424 0.079 -18.737 1.00 85.62 128 PHE A N 1
ATOM 996 C CA . PHE A 1 128 ? 15.106 -0.707 -19.777 1.00 85.62 128 PHE A CA 1
ATOM 997 C C . PHE A 1 128 ? 14.158 -1.268 -20.852 1.00 85.62 128 PHE A C 1
ATOM 999 O O . PHE A 1 128 ? 14.584 -2.085 -21.664 1.00 85.62 128 PHE A O 1
ATOM 1006 N N . ASN A 1 129 ? 12.886 -0.848 -20.874 1.00 83.00 129 ASN A N 1
ATOM 1007 C CA . ASN A 1 129 ? 11.847 -1.335 -21.789 1.00 83.00 129 ASN A CA 1
ATOM 1008 C C . ASN A 1 129 ? 11.605 -2.857 -21.733 1.00 83.00 129 ASN A C 1
ATOM 1010 O O . ASN A 1 129 ? 11.080 -3.434 -22.681 1.00 83.00 129 ASN A O 1
ATOM 1014 N N . ILE A 1 130 ? 11.956 -3.519 -20.624 1.00 85.44 130 ILE A N 1
ATOM 1015 C CA . ILE A 1 130 ? 11.675 -4.951 -20.423 1.00 85.44 130 ILE A CA 1
ATOM 1016 C C . ILE A 1 130 ? 10.194 -5.151 -20.076 1.00 85.44 130 ILE A C 1
ATOM 1018 O O . ILE A 1 130 ? 9.578 -6.131 -20.490 1.00 85.44 130 ILE A O 1
ATOM 1022 N N . ILE A 1 131 ? 9.614 -4.213 -19.320 1.00 84.81 131 ILE A N 1
ATOM 1023 C CA . ILE A 1 131 ? 8.194 -4.204 -18.953 1.00 84.81 131 ILE A CA 1
ATOM 1024 C C . ILE A 1 131 ? 7.556 -2.855 -19.299 1.00 84.81 131 ILE A C 1
ATOM 1026 O O . ILE A 1 131 ? 8.230 -1.830 -19.353 1.00 84.81 131 ILE A O 1
ATOM 1030 N N . ASN A 1 132 ? 6.240 -2.842 -19.506 1.00 82.50 132 ASN A N 1
ATOM 1031 C CA . ASN A 1 132 ? 5.497 -1.614 -19.785 1.00 82.50 132 ASN A CA 1
ATOM 1032 C C . ASN A 1 132 ? 5.391 -0.736 -18.519 1.00 82.50 132 ASN A C 1
ATOM 1034 O O . ASN A 1 132 ? 5.042 -1.235 -17.447 1.00 82.50 132 ASN A O 1
ATOM 1038 N N . SER A 1 133 ? 5.615 0.577 -18.640 1.00 76.44 133 SER A N 1
ATOM 1039 C CA . SER A 1 133 ? 5.470 1.560 -17.553 1.00 76.44 133 SER A CA 1
ATOM 1040 C C . SER A 1 133 ? 4.081 1.553 -16.895 1.00 76.44 133 SER A C 1
ATOM 1042 O O . SER A 1 133 ? 3.966 1.837 -15.703 1.00 76.44 133 SER A O 1
ATOM 1044 N N . SER A 1 134 ? 3.022 1.159 -17.612 1.00 80.50 134 SER A N 1
ATOM 1045 C CA . SER A 1 134 ? 1.687 0.961 -17.026 1.00 80.50 134 SER A CA 1
ATOM 1046 C C . SER A 1 134 ? 1.678 -0.091 -15.911 1.00 80.50 134 SER A C 1
ATOM 1048 O O . SER A 1 134 ? 0.890 0.013 -14.976 1.00 80.50 134 SER A O 1
ATOM 1050 N N . PHE A 1 135 ? 2.576 -1.077 -15.954 1.00 82.06 135 PHE A N 1
ATOM 1051 C CA . PHE A 1 135 ? 2.699 -2.085 -14.902 1.00 82.06 135 PHE A CA 1
ATOM 1052 C C . PHE A 1 135 ? 3.209 -1.487 -13.582 1.00 82.06 135 PHE A C 1
ATOM 1054 O O . PHE A 1 135 ? 2.777 -1.896 -12.506 1.00 82.06 135 PHE A O 1
ATOM 1061 N N . VAL A 1 136 ? 4.067 -0.462 -13.654 1.00 83.25 136 VAL A N 1
ATOM 1062 C CA . VAL A 1 136 ? 4.564 0.273 -12.478 1.00 83.25 136 VAL A CA 1
ATOM 1063 C C . VAL A 1 136 ? 3.422 1.035 -11.802 1.00 83.25 136 VAL A C 1
ATOM 1065 O O . VAL A 1 136 ? 3.303 0.996 -10.581 1.00 83.25 136 VAL A O 1
ATOM 1068 N N . LEU A 1 137 ? 2.528 1.650 -12.586 1.00 83.75 137 LEU A N 1
ATOM 1069 C CA . LEU A 1 137 ? 1.314 2.300 -12.075 1.00 83.75 137 LEU A CA 1
ATOM 1070 C C . LEU A 1 137 ? 0.415 1.318 -11.312 1.00 83.75 137 LEU A C 1
ATOM 1072 O O . LEU A 1 137 ? -0.011 1.613 -10.195 1.00 83.75 137 LEU A O 1
ATOM 1076 N N . PHE A 1 138 ? 0.163 0.135 -11.879 1.00 85.06 138 PHE A N 1
ATOM 1077 C CA . PHE A 1 138 ? -0.609 -0.899 -11.188 1.00 85.06 138 PHE A CA 1
ATOM 1078 C C . PHE A 1 138 ? 0.076 -1.347 -9.894 1.00 85.06 138 PHE A C 1
ATOM 1080 O O . PHE A 1 138 ? -0.576 -1.411 -8.852 1.00 85.06 138 PHE A O 1
ATOM 1087 N N . ALA A 1 139 ? 1.389 -1.591 -9.924 1.00 85.88 139 ALA A N 1
ATOM 1088 C CA . ALA A 1 139 ? 2.144 -1.987 -8.739 1.00 85.88 139 ALA A CA 1
ATOM 1089 C C . ALA A 1 139 ? 2.089 -0.921 -7.631 1.00 85.88 139 ALA A C 1
ATOM 1091 O O . ALA A 1 139 ? 1.874 -1.262 -6.470 1.00 85.88 139 ALA A O 1
ATOM 1092 N N . ILE A 1 140 ? 2.200 0.366 -7.977 1.00 86.19 140 ILE A N 1
ATOM 1093 C CA . ILE A 1 140 ? 2.069 1.484 -7.029 1.00 86.19 140 ILE A CA 1
ATOM 1094 C C . ILE A 1 140 ? 0.692 1.483 -6.364 1.00 86.19 140 ILE A C 1
ATOM 1096 O O . ILE A 1 140 ? 0.604 1.614 -5.143 1.00 86.19 140 ILE A O 1
ATOM 1100 N N . MET A 1 141 ? -0.378 1.301 -7.140 1.00 85.88 141 MET A N 1
ATOM 1101 C CA . MET A 1 141 ? -1.738 1.280 -6.600 1.00 85.88 141 MET A CA 1
ATOM 1102 C C . MET A 1 141 ? -1.952 0.086 -5.667 1.00 85.88 141 MET A C 1
ATOM 1104 O O . MET A 1 141 ? -2.443 0.267 -4.555 1.00 85.88 141 MET A O 1
ATOM 1108 N N . PHE A 1 142 ? -1.526 -1.116 -6.060 1.00 84.56 142 PHE A N 1
ATOM 1109 C CA . PHE A 1 142 ? -1.665 -2.311 -5.223 1.00 84.56 142 PHE A CA 1
ATOM 1110 C C . PHE A 1 142 ? -0.813 -2.241 -3.952 1.00 84.56 142 PHE A C 1
ATOM 1112 O O . PHE A 1 142 ? -1.326 -2.467 -2.855 1.00 84.56 142 PHE A O 1
ATOM 1119 N N . CYS A 1 143 ? 0.472 -1.897 -4.072 1.00 84.81 143 CYS A N 1
ATOM 1120 C CA . CYS A 1 143 ? 1.369 -1.792 -2.925 1.00 84.81 143 CYS A CA 1
ATOM 1121 C C . CYS A 1 143 ? 0.965 -0.639 -2.001 1.00 84.81 143 CYS A C 1
ATOM 1123 O O . CYS A 1 143 ? 0.940 -0.818 -0.788 1.00 84.81 143 CYS A O 1
ATOM 1125 N N . GLY A 1 144 ? 0.611 0.521 -2.557 1.00 84.50 144 GLY A N 1
ATOM 1126 C CA . GLY A 1 144 ? 0.223 1.703 -1.796 1.00 84.50 144 GLY A CA 1
ATOM 1127 C C . GLY A 1 144 ? -1.093 1.526 -1.047 1.00 84.50 144 GLY A C 1
ATOM 1128 O O . GLY A 1 144 ? -1.131 1.709 0.169 1.00 84.50 144 GLY A O 1
ATOM 1129 N N . VAL A 1 145 ? -2.156 1.111 -1.743 1.00 86.00 145 VAL A N 1
ATOM 1130 C CA . VAL A 1 145 ? -3.478 0.881 -1.132 1.00 86.00 145 VAL A CA 1
ATOM 1131 C C . VAL A 1 145 ? -3.429 -0.297 -0.163 1.00 86.00 145 VAL A C 1
ATOM 1133 O O . VAL A 1 145 ? -3.938 -0.196 0.953 1.00 86.00 145 VAL A O 1
ATOM 1136 N N . GLY A 1 146 ? -2.775 -1.400 -0.545 1.00 84.62 146 GLY A N 1
ATOM 1137 C CA . GLY A 1 146 ? -2.623 -2.570 0.319 1.00 84.62 146 GLY A CA 1
ATOM 1138 C C . GLY A 1 146 ? -1.864 -2.242 1.605 1.00 84.62 146 GLY A C 1
ATOM 1139 O O . GLY A 1 146 ? -2.282 -2.631 2.697 1.00 84.62 146 GLY A O 1
ATOM 1140 N N . TRP A 1 147 ? -0.788 -1.459 1.497 1.00 84.50 147 TRP A N 1
ATOM 1141 C CA . TRP A 1 147 ? -0.042 -0.981 2.654 1.00 84.50 147 TRP A CA 1
ATOM 1142 C C . TRP A 1 147 ? -0.880 -0.065 3.552 1.00 84.50 147 TRP A C 1
ATOM 1144 O O . TRP A 1 147 ? -0.919 -0.272 4.767 1.00 84.50 147 TRP A O 1
ATOM 1154 N N . GLY A 1 148 ? -1.581 0.913 2.969 1.00 84.31 148 GLY A N 1
ATOM 1155 C CA . GLY A 1 148 ? -2.466 1.820 3.704 1.00 84.31 148 GLY A CA 1
ATOM 1156 C C . GLY A 1 148 ? -3.566 1.078 4.455 1.00 84.31 148 GLY A C 1
ATOM 1157 O O . GLY A 1 148 ? -3.755 1.297 5.652 1.00 84.31 148 GLY A O 1
ATOM 1158 N N . ALA A 1 149 ? -4.235 0.134 3.790 1.00 84.88 149 ALA A N 1
ATOM 1159 C CA . ALA A 1 149 ? -5.265 -0.702 4.398 1.00 84.88 149 ALA A CA 1
ATOM 1160 C C . ALA A 1 149 ? -4.701 -1.523 5.565 1.00 84.88 149 ALA A C 1
ATOM 1162 O O . ALA A 1 149 ? -5.290 -1.564 6.645 1.00 84.88 149 ALA A O 1
ATOM 1163 N N . TYR A 1 150 ? -3.526 -2.129 5.390 1.00 85.19 150 TYR A N 1
ATOM 1164 C CA . TYR A 1 150 ? -2.905 -2.934 6.436 1.00 85.19 150 TYR A CA 1
ATOM 1165 C C . TYR A 1 150 ? -2.457 -2.098 7.646 1.00 85.19 150 TYR A C 1
ATOM 1167 O O . TYR A 1 150 ? -2.653 -2.511 8.793 1.00 85.19 150 TYR A O 1
ATOM 1175 N N . ALA A 1 151 ? -1.908 -0.901 7.418 1.00 83.50 151 ALA A N 1
ATOM 1176 C CA . ALA A 1 151 ? -1.537 0.025 8.486 1.00 83.50 151 ALA A CA 1
ATOM 1177 C C . ALA A 1 151 ? -2.760 0.492 9.295 1.00 83.50 151 ALA A C 1
ATOM 1179 O O . ALA A 1 151 ? -2.719 0.478 10.529 1.00 83.50 151 ALA A O 1
ATOM 1180 N N . VAL A 1 152 ? -3.863 0.834 8.618 1.00 86.19 152 VAL A N 1
ATOM 1181 C CA . VAL A 1 152 ? -5.130 1.197 9.274 1.00 86.19 152 VAL A CA 1
ATOM 1182 C C . VAL A 1 152 ? -5.678 0.012 10.069 1.00 86.19 152 VAL A C 1
ATOM 1184 O O . VAL A 1 152 ? -5.944 0.164 11.256 1.00 86.19 152 VAL A O 1
ATOM 1187 N N . TYR A 1 153 ? -5.733 -1.189 9.487 1.00 85.19 153 TYR A N 1
ATOM 1188 C CA . TYR A 1 153 ? -6.216 -2.399 10.167 1.00 85.19 153 TYR A CA 1
ATOM 1189 C C . TYR A 1 153 ? -5.469 -2.690 11.470 1.00 85.19 153 TYR A C 1
ATOM 1191 O O . TYR A 1 153 ? -6.070 -2.947 12.517 1.00 85.19 153 TYR A O 1
ATOM 1199 N N . ARG A 1 154 ? -4.137 -2.597 11.435 1.00 82.56 154 ARG A N 1
ATOM 1200 C CA . ARG A 1 154 ? -3.296 -2.790 12.621 1.00 82.56 154 ARG A CA 1
ATOM 1201 C C . ARG A 1 154 ? -3.577 -1.745 13.693 1.00 82.56 154 ARG A C 1
ATOM 1203 O O . ARG A 1 154 ? -3.654 -2.098 14.869 1.00 82.56 154 ARG A O 1
ATOM 1210 N N . ARG A 1 155 ? -3.744 -0.479 13.307 1.00 82.69 155 ARG A N 1
ATOM 1211 C CA . ARG A 1 155 ? -4.102 0.589 14.243 1.00 82.69 155 ARG A CA 1
ATOM 1212 C C . ARG A 1 155 ? -5.476 0.354 14.863 1.00 82.69 155 ARG A C 1
ATOM 1214 O O . ARG A 1 155 ? -5.595 0.471 16.077 1.00 82.69 155 ARG A O 1
ATOM 1221 N N . SER A 1 156 ? -6.471 -0.039 14.078 1.00 84.25 156 SER A N 1
ATOM 1222 C CA . SER A 1 156 ? -7.822 -0.310 14.575 1.00 84.25 156 SER A CA 1
ATOM 1223 C C . SER A 1 156 ? -7.844 -1.443 15.598 1.00 84.25 156 SER A C 1
ATOM 1225 O O . SER A 1 156 ? -8.520 -1.331 16.617 1.00 84.25 156 SER A O 1
ATOM 1227 N N . GLY A 1 157 ? -7.024 -2.482 15.406 1.00 83.12 157 GLY A N 1
ATOM 1228 C CA . GLY A 1 157 ? -6.820 -3.520 16.421 1.00 83.12 157 GLY A CA 1
ATOM 1229 C C . GLY A 1 157 ? -6.237 -2.981 17.735 1.00 83.12 157 GLY A C 1
ATOM 1230 O O . GLY A 1 157 ? -6.710 -3.343 18.809 1.00 83.12 157 GLY A O 1
ATOM 1231 N N . LEU A 1 158 ? -5.252 -2.079 17.671 1.00 82.62 158 LEU A N 1
ATOM 1232 C CA . LEU A 1 158 ? -4.662 -1.458 18.868 1.00 82.62 158 LEU A CA 1
ATOM 1233 C C . LEU A 1 158 ? -5.643 -0.515 19.582 1.00 82.62 158 LEU A C 1
ATOM 1235 O O . LEU A 1 158 ? -5.704 -0.509 20.810 1.00 82.62 158 LEU A O 1
ATOM 1239 N N . VAL A 1 159 ? -6.427 0.259 18.827 1.00 83.44 159 VAL A N 1
ATOM 1240 C CA . VAL A 1 159 ? -7.466 1.147 19.372 1.00 83.44 159 VAL A CA 1
ATOM 1241 C C . VAL A 1 159 ? -8.567 0.337 20.050 1.00 83.44 159 VAL A C 1
ATOM 1243 O O . VAL A 1 159 ? -8.986 0.699 21.146 1.00 83.44 159 VAL A O 1
ATOM 1246 N N . ARG A 1 160 ? -8.983 -0.789 19.456 1.00 82.19 160 ARG A N 1
ATOM 1247 C CA . ARG A 1 160 ? -9.951 -1.710 20.065 1.00 82.19 160 ARG A CA 1
ATOM 1248 C C . ARG A 1 160 ? -9.476 -2.207 21.429 1.00 82.19 160 ARG A C 1
ATOM 1250 O O . ARG A 1 160 ? -10.223 -2.116 22.393 1.00 82.19 160 ARG A O 1
ATOM 1257 N N . ILE A 1 161 ? -8.227 -2.674 21.522 1.00 81.44 161 ILE A N 1
ATOM 1258 C CA . ILE A 1 161 ? -7.640 -3.131 22.795 1.00 81.44 161 ILE A CA 1
ATOM 1259 C C . ILE A 1 161 ? -7.655 -1.998 23.826 1.00 81.44 161 ILE A C 1
ATOM 1261 O O . ILE A 1 161 ? -8.059 -2.217 24.962 1.00 81.44 161 ILE A O 1
ATOM 1265 N N . LYS A 1 162 ? -7.279 -0.779 23.419 1.00 79.88 162 LYS A N 1
ATOM 1266 C CA . LYS A 1 162 ? -7.277 0.387 24.308 1.00 79.88 162 LYS A CA 1
ATOM 1267 C C . LYS A 1 162 ? -8.681 0.747 24.816 1.00 79.88 162 LYS A C 1
ATOM 1269 O O . LYS A 1 162 ? -8.819 1.001 26.007 1.00 79.88 162 LYS A O 1
ATOM 1274 N N . ARG A 1 163 ? -9.700 0.740 23.943 1.00 80.50 163 ARG A N 1
ATOM 1275 C CA . ARG A 1 163 ? -11.113 1.010 24.295 1.00 80.50 163 ARG A CA 1
ATOM 1276 C C . ARG A 1 163 ? -11.707 -0.044 25.234 1.00 80.50 163 ARG A C 1
ATOM 1278 O O . ARG A 1 163 ? -12.570 0.287 26.027 1.00 80.50 163 ARG A O 1
ATOM 1285 N N . LEU A 1 164 ? -11.262 -1.298 25.139 1.00 74.50 164 LEU A N 1
ATOM 1286 C CA . LEU A 1 164 ? -11.720 -2.384 26.016 1.00 74.50 164 LEU A CA 1
ATOM 1287 C C . LEU A 1 164 ? -10.996 -2.411 27.373 1.00 74.50 164 LEU A C 1
ATOM 1289 O O . LEU A 1 164 ? -11.473 -3.051 28.303 1.00 74.50 164 LEU A O 1
ATOM 1293 N N . SER A 1 165 ? -9.831 -1.765 27.474 1.00 67.00 165 SER A N 1
ATOM 1294 C CA . SER A 1 165 ? -9.038 -1.676 28.710 1.00 67.00 165 SER A CA 1
ATOM 1295 C C . SER A 1 165 ? -9.334 -0.441 29.570 1.00 67.00 165 SER A C 1
ATOM 1297 O O . SER A 1 165 ? -8.766 -0.322 30.654 1.00 67.00 165 SER A O 1
ATOM 1299 N N . SER A 1 166 ? -10.146 0.490 29.059 1.00 57.88 166 SER A N 1
ATOM 1300 C CA . SER A 1 166 ? -10.589 1.720 29.732 1.00 57.88 166 SER A CA 1
ATOM 1301 C C . SER A 1 166 ? -11.989 1.559 30.294 1.00 57.88 166 SER A C 1
ATOM 1303 O O . SER A 1 166 ? -12.203 2.005 31.438 1.00 57.88 166 SER A O 1
#

Radius of gyration: 19.38 Å; Cα contacts (8 Å, |Δi|>4): 141; chains: 1; bounding box: 46×35×60 Å

Mean predicted aligned error: 9.12 Å

Organism: NCBI:txid1510459

Foldseek 3Di:
DVVVVVVVVVVVVVVVVVVVCVVVVVVVVVLVVVCVVPVLRLVNLLVVLCPDVNCLLQVQLVLLVLLLVLLALPDDPVRNVVSLVSSVVSNVVSLCVLPPDPLDDPVLVVVVVVLSVVLNVVSVCSSVVVDPSVVSSVSSRCSRNVNSSSSSSSSSVVVSVVVVVD

Secondary structure (DSSP, 8-state):
-HHHHHHHHHHHHHHHHHHHHHHHHHHHHHHHHHHHH-TT-HHHHHHHHH-GGGHHHHHHHHHTTHHHHHT-TTS-HHHHHHHHHHHHHHHHHHHHTTTTS----HHHHHHHHHHHHHHHHHHHHHHTTSS-HHHHHHHHHHHHHHHHHHHHHHHHHHHHHHHH--

Solvent-accessible surface area (backbone atoms only — not comparable to full-atom values): 8795 Å² total; per-residue (Å²): 110,69,66,57,54,50,53,53,51,52,50,51,52,53,53,49,52,51,52,48,48,67,57,47,52,59,54,52,50,52,52,50,57,53,30,76,76,32,82,76,26,59,59,51,41,26,54,64,65,19,39,78,93,35,46,57,21,47,49,44,20,64,40,43,51,49,48,60,63,52,24,44,73,87,63,52,72,68,56,44,54,51,42,53,52,52,30,52,50,45,45,53,53,58,57,51,75,50,66,98,51,88,60,76,42,74,68,54,52,50,52,49,52,52,53,51,52,48,51,52,51,48,16,49,38,20,38,72,66,76,41,64,63,69,56,47,55,52,48,33,47,52,54,16,33,52,48,19,46,51,52,36,48,50,40,18,54,52,50,42,54,53,66,74,74,107